Protein AF-A0A2N9NSS2-F1 (afdb_monomer)

pLDDT: mean 88.52, std 7.76, range [41.66, 96.31]

Radius of gyration: 17.41 Å; Cα contacts (8 Å, |Δi|>4): 195; chains: 1; bounding box: 44×21×53 Å

Foldseek 3Di:
DLVVLVVCLVCQLVVQLCVQLVVLVVVLVVCPVPDPDDPLSVVLNCQSNVVLSNQSSVLRNVLVVVQLCQCQDPVHHRALQSLLQSQLVSLLRSLVSSLCSLVRPDPDDPVSVVSSVVSNNVSSNVRSVVRSVSRVVCNVRPDHDHDD

Structure (mmCIF, N/CA/C/O backbone):
data_AF-A0A2N9NSS2-F1
#
_entry.id   AF-A0A2N9NSS2-F1
#
loop_
_atom_site.group_PDB
_at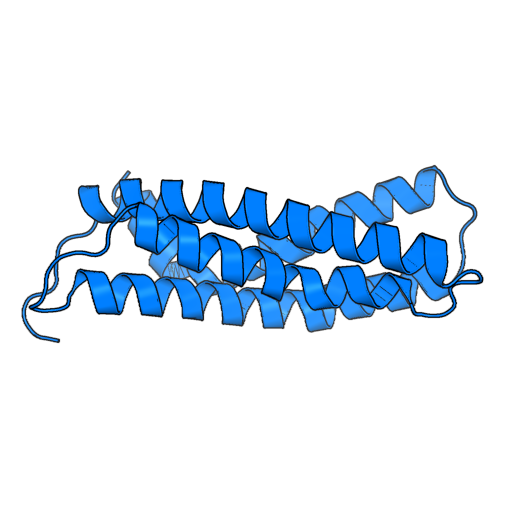om_site.id
_atom_site.type_symbol
_atom_site.label_atom_id
_atom_site.label_alt_id
_atom_site.label_comp_id
_atom_site.label_asym_id
_atom_site.label_entity_id
_atom_site.label_seq_id
_atom_site.pdbx_PDB_ins_code
_atom_site.Cartn_x
_atom_site.Cartn_y
_atom_site.Cartn_z
_atom_site.occupancy
_atom_site.B_iso_or_equiv
_atom_site.auth_seq_id
_atom_site.auth_comp_id
_atom_site.auth_asym_id
_atom_site.auth_atom_id
_atom_site.pdbx_PDB_model_num
ATOM 1 N N . MET A 1 1 ? -22.532 4.643 5.990 1.00 80.50 1 MET A N 1
ATOM 2 C CA . MET A 1 1 ? -21.140 4.465 6.462 1.00 80.50 1 MET A CA 1
ATOM 3 C C . MET A 1 1 ? -20.879 3.082 7.051 1.00 80.50 1 MET A C 1
ATOM 5 O O . MET A 1 1 ? -19.983 2.434 6.541 1.00 80.50 1 MET A O 1
ATOM 9 N N . LYS A 1 2 ? -21.678 2.561 7.999 1.00 81.38 2 LYS A N 1
ATOM 10 C CA . LYS A 1 2 ? -21.481 1.204 8.568 1.00 81.38 2 LYS A CA 1
ATOM 11 C C . LYS A 1 2 ? -21.323 0.085 7.517 1.00 81.38 2 LYS A C 1
ATOM 13 O O . LYS A 1 2 ? -20.292 -0.568 7.487 1.00 81.38 2 LYS A O 1
ATOM 18 N N . LYS A 1 3 ? -22.239 -0.001 6.539 1.00 85.31 3 LYS A N 1
ATOM 19 C CA . LYS A 1 3 ? -22.145 -0.954 5.408 1.00 85.31 3 LYS A CA 1
ATOM 20 C C . LYS A 1 3 ? -20.838 -0.855 4.597 1.00 85.31 3 LYS A C 1
ATOM 22 O O . LYS A 1 3 ? -20.376 -1.859 4.072 1.00 85.31 3 LYS A O 1
ATOM 27 N N . LEU A 1 4 ? -20.253 0.344 4.474 1.00 84.62 4 LEU A N 1
ATOM 28 C CA . LEU A 1 4 ? -18.971 0.547 3.781 1.00 84.62 4 LEU A CA 1
ATOM 29 C C . LEU A 1 4 ? -17.801 0.036 4.628 1.00 84.62 4 LEU A C 1
ATOM 31 O O . LEU A 1 4 ? -16.889 -0.577 4.083 1.00 84.62 4 LEU A O 1
ATOM 35 N N . CYS A 1 5 ? -17.843 0.240 5.947 1.00 84.62 5 CYS A N 1
ATOM 36 C CA . CYS A 1 5 ? -16.875 -0.349 6.873 1.00 84.62 5 CYS A CA 1
ATOM 37 C C . CYS A 1 5 ? -16.948 -1.876 6.844 1.00 84.62 5 CYS A C 1
ATOM 39 O O . CYS A 1 5 ? -15.915 -2.522 6.714 1.00 84.62 5 CYS A O 1
ATOM 41 N N . ASP A 1 6 ? -18.152 -2.447 6.881 1.00 87.38 6 ASP A N 1
ATOM 42 C CA . ASP A 1 6 ? -18.349 -3.899 6.825 1.00 87.38 6 ASP A CA 1
ATOM 43 C C . ASP A 1 6 ? -17.826 -4.482 5.506 1.00 87.38 6 ASP A C 1
ATOM 45 O O . ASP A 1 6 ? -17.129 -5.497 5.501 1.00 87.38 6 ASP A O 1
ATOM 49 N N . LEU A 1 7 ? -18.093 -3.803 4.383 1.00 88.75 7 LEU A N 1
ATOM 50 C CA . LEU A 1 7 ? -17.555 -4.178 3.076 1.00 88.75 7 LEU A CA 1
ATOM 51 C C . LEU A 1 7 ? -16.023 -4.111 3.057 1.00 88.75 7 LEU A C 1
ATOM 53 O O . LEU A 1 7 ? -15.382 -5.044 2.571 1.00 88.75 7 LEU A O 1
ATOM 57 N N . TYR A 1 8 ? -15.439 -3.037 3.597 1.00 88.69 8 TYR A N 1
ATOM 58 C CA . TYR A 1 8 ? -13.989 -2.891 3.693 1.00 88.69 8 TYR A CA 1
ATOM 59 C C . TYR A 1 8 ? -13.377 -4.019 4.524 1.00 88.69 8 TYR A C 1
ATOM 61 O O . TYR A 1 8 ? -12.426 -4.657 4.083 1.00 88.69 8 TYR A O 1
ATOM 69 N N . VAL A 1 9 ? -13.961 -4.326 5.685 1.00 88.75 9 VAL A N 1
ATOM 70 C CA . VAL A 1 9 ? -13.502 -5.411 6.559 1.00 88.75 9 VAL A CA 1
ATOM 71 C C . VAL A 1 9 ? -13.602 -6.766 5.859 1.00 88.75 9 VAL A C 1
ATOM 73 O O . VAL A 1 9 ? -12.649 -7.544 5.884 1.00 88.75 9 VAL A O 1
ATOM 76 N N . ALA A 1 10 ? -14.710 -7.032 5.167 1.00 91.31 10 ALA A N 1
ATOM 77 C CA . ALA A 1 10 ? -14.926 -8.286 4.451 1.00 91.31 10 ALA A CA 1
ATOM 78 C C . ALA A 1 10 ? -14.007 -8.459 3.228 1.00 91.31 10 ALA A C 1
ATOM 80 O O . ALA A 1 10 ? -13.713 -9.588 2.830 1.00 91.31 10 ALA A O 1
ATOM 81 N N . LYS A 1 11 ? -13.573 -7.359 2.602 1.00 94.19 11 LYS A N 1
ATOM 82 C CA . LYS A 1 11 ? -12.827 -7.365 1.332 1.00 94.19 11 LYS A CA 1
ATOM 83 C C . LYS A 1 11 ? -11.459 -6.685 1.417 1.00 94.19 11 LYS A C 1
ATOM 85 O O . LYS A 1 11 ? -10.887 -6.365 0.378 1.00 94.19 11 LYS A O 1
ATOM 90 N N . ALA A 1 12 ? -10.891 -6.533 2.613 1.00 90.62 12 ALA A N 1
ATOM 91 C CA . ALA A 1 12 ? -9.636 -5.807 2.832 1.00 90.62 12 ALA A CA 1
ATOM 92 C C . ALA A 1 12 ? -8.496 -6.285 1.919 1.00 90.62 12 ALA A C 1
ATOM 94 O O . ALA A 1 12 ? -7.799 -5.467 1.324 1.00 90.62 12 ALA A O 1
ATOM 95 N N . GLY A 1 13 ? -8.349 -7.600 1.727 1.00 90.75 13 GLY A N 1
ATOM 96 C CA . GLY A 1 13 ? -7.338 -8.143 0.815 1.00 90.75 13 GLY A CA 1
ATOM 97 C C . GLY A 1 13 ? -7.544 -7.719 -0.643 1.00 90.75 13 GLY A C 1
ATOM 98 O O . GLY A 1 13 ? -6.606 -7.266 -1.290 1.00 90.75 13 GLY A O 1
ATOM 99 N N . LEU A 1 14 ? -8.778 -7.790 -1.152 1.00 92.56 14 LEU A N 1
ATOM 100 C CA . LEU A 1 14 ? -9.089 -7.365 -2.521 1.00 92.56 14 LEU A CA 1
ATOM 101 C C . LEU A 1 14 ? -8.847 -5.864 -2.703 1.00 92.56 14 LEU A C 1
ATOM 103 O O . LEU A 1 14 ? -8.260 -5.454 -3.697 1.00 92.56 14 LEU A O 1
ATOM 107 N N . ILE A 1 15 ? -9.261 -5.053 -1.729 1.00 91.25 15 ILE A N 1
ATOM 108 C CA . ILE A 1 15 ? -9.051 -3.604 -1.767 1.00 91.25 15 ILE A CA 1
ATOM 109 C C . ILE A 1 15 ? -7.551 -3.291 -1.779 1.00 91.25 15 ILE A C 1
ATOM 111 O O . ILE A 1 15 ? -7.116 -2.487 -2.596 1.00 91.25 15 ILE A O 1
ATOM 115 N N . GLY A 1 16 ? -6.753 -3.983 -0.958 1.00 89.31 16 GLY A N 1
ATOM 116 C CA . GLY A 1 16 ? -5.293 -3.860 -0.963 1.00 89.31 16 GLY A CA 1
ATOM 117 C C . GLY A 1 16 ? -4.674 -4.213 -2.317 1.00 89.31 16 GLY A C 1
ATOM 118 O O . GLY A 1 16 ? -3.872 -3.446 -2.845 1.00 89.31 16 GLY A O 1
ATOM 119 N N . ALA A 1 17 ? -5.104 -5.323 -2.928 1.00 91.88 17 ALA A N 1
ATOM 120 C CA . ALA A 1 17 ? -4.656 -5.711 -4.265 1.00 91.88 17 ALA A CA 1
ATOM 121 C C . ALA A 1 17 ? -4.979 -4.631 -5.309 1.00 91.88 17 ALA A C 1
ATOM 123 O O . ALA A 1 17 ? -4.104 -4.226 -6.070 1.00 91.88 17 ALA A O 1
ATOM 124 N N . LEU A 1 18 ? -6.217 -4.130 -5.327 1.00 92.06 18 LEU A N 1
ATOM 125 C CA . LEU A 1 18 ? -6.660 -3.117 -6.289 1.00 92.06 18 LEU A CA 1
ATOM 126 C C . LEU A 1 18 ? -5.921 -1.785 -6.111 1.00 92.06 18 LEU A C 1
ATOM 128 O O . LEU A 1 18 ? -5.555 -1.164 -7.108 1.00 92.06 18 LEU A O 1
ATOM 132 N N . TYR A 1 19 ? -5.636 -1.386 -4.869 1.00 86.25 19 TYR A N 1
ATOM 133 C CA . TYR A 1 19 ? -4.842 -0.191 -4.562 1.00 86.25 19 TYR A CA 1
ATOM 134 C C . TYR A 1 19 ? -3.394 -0.277 -5.054 1.00 86.25 19 TYR A C 1
ATOM 136 O O . TYR A 1 19 ? -2.765 0.756 -5.259 1.00 86.25 19 TYR A O 1
ATOM 144 N N . CYS A 1 20 ? -2.866 -1.481 -5.274 1.00 89.62 20 CYS A N 1
ATOM 145 C CA . CYS A 1 20 ? -1.559 -1.677 -5.894 1.00 89.62 20 CYS A CA 1
ATOM 146 C C . CYS A 1 20 ? -1.675 -1.797 -7.423 1.00 89.62 20 CYS A C 1
ATOM 148 O O . CYS A 1 20 ? -0.990 -1.092 -8.167 1.00 89.62 20 CYS A O 1
ATOM 150 N N . VAL A 1 21 ? -2.575 -2.659 -7.902 1.00 91.06 21 VAL A N 1
ATOM 151 C CA . VAL A 1 21 ? -2.677 -3.031 -9.319 1.00 91.06 21 VAL A CA 1
ATOM 152 C C . VAL A 1 21 ? -3.184 -1.876 -10.177 1.00 91.06 21 VAL A C 1
ATOM 154 O O . VAL A 1 21 ? -2.590 -1.610 -11.218 1.00 91.06 21 VAL A O 1
ATOM 157 N N . ILE A 1 22 ? -4.237 -1.164 -9.762 1.00 91.88 22 ILE A N 1
ATOM 158 C CA . ILE A 1 22 ? -4.834 -0.106 -10.594 1.00 91.88 22 ILE A CA 1
ATOM 159 C C . ILE A 1 22 ? -3.837 1.039 -10.829 1.00 91.88 22 ILE A C 1
ATOM 161 O O . ILE A 1 22 ? -3.583 1.347 -11.995 1.00 91.88 22 ILE A O 1
ATOM 165 N N . PRO A 1 23 ? -3.205 1.640 -9.797 1.00 88.56 23 PRO A N 1
ATOM 166 C CA . PRO A 1 23 ? -2.224 2.699 -10.031 1.00 88.56 23 PRO A CA 1
ATOM 167 C C . PRO A 1 23 ? -1.016 2.218 -10.837 1.00 88.56 23 PRO A C 1
ATOM 169 O O . PRO A 1 23 ? -0.512 2.962 -11.673 1.00 88.56 23 PRO A O 1
ATOM 172 N N . THR A 1 24 ? -0.588 0.965 -10.643 1.00 90.25 24 THR A N 1
ATOM 173 C CA . THR A 1 24 ? 0.494 0.361 -11.434 1.00 90.25 24 THR A CA 1
ATOM 174 C C . THR A 1 24 ? 0.113 0.282 -12.911 1.00 90.25 24 THR A C 1
ATOM 176 O O . THR A 1 24 ? 0.866 0.753 -13.760 1.00 90.25 24 THR A O 1
ATOM 179 N N . LEU A 1 25 ? -1.064 -0.258 -13.237 1.00 92.81 25 LEU A N 1
ATOM 180 C CA . LEU A 1 25 ? -1.540 -0.357 -14.619 1.00 92.81 25 LEU A CA 1
ATOM 181 C C . LEU A 1 25 ? -1.660 1.021 -15.274 1.00 92.81 25 LEU A C 1
ATOM 183 O O . LEU A 1 25 ? -1.201 1.196 -16.399 1.00 92.81 25 LEU A O 1
ATOM 187 N N . VAL A 1 26 ? -2.219 2.004 -14.561 1.00 92.06 26 VAL A N 1
ATOM 188 C CA . VAL A 1 26 ? -2.331 3.385 -15.053 1.00 92.06 26 VAL A CA 1
ATOM 189 C C . VAL A 1 26 ? -0.945 3.988 -15.296 1.00 92.06 26 VAL A C 1
ATOM 191 O O . VAL A 1 26 ? -0.702 4.542 -16.365 1.00 92.06 26 VAL A O 1
ATOM 194 N N . GLY A 1 27 ? -0.013 3.836 -14.351 1.00 88.12 27 GLY A N 1
ATOM 195 C CA . GLY A 1 27 ? 1.352 4.347 -14.481 1.00 88.12 27 GLY A CA 1
ATOM 196 C C . GLY A 1 27 ? 2.103 3.744 -15.670 1.00 88.12 27 GLY A C 1
ATOM 197 O O . GLY A 1 27 ? 2.719 4.475 -16.444 1.00 88.12 27 GLY A O 1
ATOM 198 N N . PHE A 1 28 ? 2.008 2.426 -15.867 1.00 90.00 28 PHE A N 1
ATOM 199 C CA . PHE A 1 28 ? 2.615 1.757 -17.020 1.00 90.00 28 PHE A CA 1
ATOM 200 C C . PHE A 1 28 ? 1.928 2.123 -18.339 1.00 90.00 28 PHE A C 1
ATOM 202 O O . PHE A 1 28 ? 2.625 2.323 -19.329 1.00 90.00 28 PHE A O 1
ATOM 209 N N . ALA A 1 29 ? 0.600 2.270 -18.362 1.00 92.00 29 ALA A N 1
ATOM 210 C CA . ALA A 1 29 ? -0.124 2.723 -19.548 1.00 92.00 29 ALA A CA 1
ATOM 211 C C . ALA A 1 29 ? 0.332 4.125 -19.978 1.00 92.00 29 ALA A C 1
ATOM 213 O O . ALA A 1 29 ? 0.666 4.328 -21.142 1.00 92.00 29 ALA A O 1
ATOM 214 N N . VAL A 1 30 ? 0.438 5.065 -19.032 1.00 90.88 30 VAL A N 1
ATOM 215 C CA . VAL A 1 30 ? 0.975 6.409 -19.299 1.00 90.88 30 VAL A CA 1
ATOM 216 C C . VAL A 1 30 ? 2.417 6.325 -19.795 1.00 90.88 30 VAL A C 1
ATOM 218 O O . VAL A 1 30 ? 2.749 6.946 -20.802 1.00 90.88 30 VAL A O 1
ATOM 221 N N . MET A 1 31 ? 3.266 5.525 -19.143 1.00 86.69 31 MET A N 1
ATOM 222 C CA . MET A 1 31 ? 4.660 5.343 -19.553 1.00 86.69 31 MET A CA 1
ATOM 223 C C . MET A 1 31 ? 4.776 4.814 -20.991 1.00 86.69 31 MET A C 1
ATOM 225 O O . MET A 1 31 ? 5.605 5.314 -21.747 1.00 86.69 31 MET A O 1
ATOM 229 N N . PHE A 1 32 ? 3.944 3.848 -21.392 1.00 90.31 32 PHE A N 1
ATOM 230 C CA . PHE A 1 32 ? 3.939 3.313 -22.757 1.00 90.31 32 PHE A CA 1
ATOM 231 C C . PHE A 1 32 ? 3.509 4.333 -23.814 1.00 90.31 32 PHE A C 1
ATOM 233 O O . PHE A 1 32 ? 3.925 4.212 -24.963 1.00 90.31 32 PHE A O 1
ATOM 240 N N . CYS A 1 33 ? 2.727 5.346 -23.437 1.00 90.56 33 CYS A N 1
ATOM 241 C CA . CYS A 1 33 ? 2.342 6.429 -24.339 1.00 90.56 33 CYS A CA 1
ATOM 242 C C . CYS A 1 33 ? 3.431 7.502 -24.506 1.00 90.56 33 CYS A C 1
ATOM 244 O O . CYS A 1 33 ? 3.412 8.218 -25.503 1.00 90.56 33 CYS A O 1
ATOM 246 N N . VAL A 1 34 ? 4.348 7.650 -23.540 1.00 90.88 34 VAL A N 1
ATOM 247 C CA . VAL A 1 34 ? 5.293 8.789 -23.491 1.00 90.88 34 VAL A CA 1
ATOM 248 C C . VAL A 1 34 ? 6.768 8.395 -23.609 1.00 90.88 34 VAL A C 1
ATOM 250 O O . VAL A 1 34 ? 7.607 9.260 -23.852 1.00 90.88 34 VAL A O 1
ATOM 253 N N . VAL A 1 35 ? 7.109 7.112 -23.451 1.00 85.00 35 VAL A N 1
ATOM 254 C CA . VAL A 1 35 ? 8.492 6.605 -23.493 1.00 85.00 35 VAL A CA 1
ATOM 255 C C . VAL A 1 35 ? 8.626 5.509 -24.557 1.00 85.00 35 VAL A C 1
ATOM 257 O O . VAL A 1 35 ? 7.737 4.662 -24.662 1.00 85.00 35 VAL A O 1
ATOM 260 N N . PRO A 1 36 ? 9.745 5.451 -25.313 1.00 87.19 36 PRO A N 1
ATOM 261 C CA . PRO A 1 36 ? 10.005 4.363 -26.249 1.00 87.19 36 PRO A CA 1
ATOM 262 C C . PRO A 1 36 ? 9.897 2.996 -25.579 1.00 87.19 36 PRO A C 1
ATOM 264 O O . PRO A 1 36 ? 10.532 2.741 -24.553 1.00 87.19 36 PRO A O 1
ATOM 267 N N . PHE A 1 37 ? 9.103 2.108 -26.171 1.00 87.38 37 PHE A N 1
ATOM 268 C CA . PHE A 1 37 ? 8.849 0.794 -25.602 1.00 87.38 37 PHE A CA 1
ATOM 269 C C . PHE A 1 37 ? 10.138 -0.030 -25.463 1.00 87.38 37 PHE A C 1
ATOM 271 O O . PHE A 1 37 ? 10.934 -0.156 -26.393 1.00 87.38 37 PHE A O 1
ATOM 278 N N . ARG A 1 38 ? 10.309 -0.652 -24.292 1.00 88.12 38 ARG A N 1
ATOM 279 C CA . ARG A 1 38 ? 11.347 -1.648 -24.016 1.00 88.12 38 ARG A CA 1
ATOM 280 C C . ARG A 1 38 ? 10.701 -2.873 -23.387 1.00 88.12 38 ARG A C 1
ATOM 282 O O . ARG A 1 38 ? 9.923 -2.745 -22.446 1.00 88.12 38 ARG A O 1
ATOM 289 N N . GLN A 1 39 ? 11.112 -4.064 -23.818 1.00 89.81 39 GLN A N 1
ATOM 290 C CA . GLN A 1 39 ? 10.604 -5.335 -23.284 1.00 89.81 39 GLN A CA 1
ATOM 291 C C . GLN A 1 39 ? 10.757 -5.447 -21.756 1.00 89.81 39 GLN A C 1
ATOM 293 O O . GLN A 1 39 ? 9.905 -6.032 -21.091 1.00 89.81 39 GLN A O 1
ATOM 298 N N . VAL A 1 40 ? 11.784 -4.806 -21.176 1.00 88.31 40 VAL A N 1
ATOM 299 C CA . VAL A 1 40 ? 11.979 -4.753 -19.718 1.00 88.31 40 VAL A CA 1
ATOM 300 C C . VAL A 1 40 ? 10.764 -4.214 -18.962 1.00 88.31 40 VAL A C 1
ATOM 302 O O . VAL A 1 40 ? 10.481 -4.654 -17.852 1.00 88.31 40 VAL A O 1
ATOM 305 N N . TYR A 1 41 ? 10.003 -3.303 -19.564 1.00 89.50 41 TYR A N 1
ATOM 306 C CA . TYR A 1 41 ? 8.820 -2.721 -18.945 1.00 89.50 41 TYR A CA 1
ATOM 307 C C . TYR A 1 41 ? 7.709 -3.746 -18.718 1.00 89.50 41 TYR A C 1
ATOM 309 O O . TYR A 1 41 ? 7.028 -3.669 -17.701 1.00 89.50 41 TYR A O 1
ATOM 317 N N . LEU A 1 42 ? 7.573 -4.746 -19.594 1.00 91.44 42 LEU A N 1
ATOM 318 C CA . LEU A 1 42 ? 6.623 -5.839 -19.387 1.00 91.44 42 LEU A CA 1
ATOM 319 C C . LEU A 1 42 ? 7.020 -6.709 -18.192 1.00 91.44 42 LEU A C 1
ATOM 321 O O . LEU A 1 42 ? 6.156 -7.079 -17.404 1.00 91.44 42 LEU A O 1
ATOM 325 N N . TYR A 1 43 ? 8.316 -6.984 -18.005 1.00 91.81 43 TYR A N 1
ATOM 326 C CA . TYR A 1 43 ? 8.788 -7.732 -16.835 1.00 91.81 43 TYR A CA 1
ATOM 327 C C . TYR A 1 43 ? 8.550 -6.961 -15.535 1.00 91.81 43 TYR A C 1
ATOM 329 O O . TYR A 1 43 ? 8.062 -7.531 -14.561 1.00 91.81 43 TYR A O 1
ATOM 337 N N . ARG A 1 44 ? 8.837 -5.653 -15.527 1.00 92.00 44 ARG A N 1
ATOM 338 C CA . ARG A 1 44 ? 8.565 -4.786 -14.372 1.00 92.00 44 ARG A CA 1
ATOM 339 C C . ARG A 1 44 ? 7.073 -4.760 -14.037 1.00 92.00 44 ARG A C 1
ATOM 341 O O . ARG A 1 44 ? 6.711 -4.939 -12.878 1.00 92.00 44 ARG A O 1
ATOM 348 N N . LEU A 1 45 ? 6.220 -4.614 -15.053 1.00 93.00 45 LEU A N 1
ATOM 349 C CA . LEU A 1 45 ? 4.769 -4.641 -14.894 1.00 93.00 45 LEU A CA 1
ATOM 350 C C . LEU A 1 45 ? 4.285 -5.987 -14.342 1.00 93.00 45 LEU A C 1
ATOM 352 O O . LEU A 1 45 ? 3.528 -6.016 -13.375 1.00 93.00 45 LEU A O 1
ATOM 356 N N . ALA A 1 46 ? 4.746 -7.098 -14.920 1.00 94.00 46 ALA A N 1
ATOM 357 C CA . ALA A 1 46 ? 4.364 -8.435 -14.486 1.00 94.00 46 ALA A CA 1
ATOM 358 C C . ALA A 1 46 ? 4.740 -8.676 -13.017 1.00 94.00 46 ALA A C 1
ATOM 360 O O . ALA A 1 46 ? 3.902 -9.120 -12.240 1.00 94.00 46 ALA A O 1
ATOM 361 N N . ILE A 1 47 ? 5.959 -8.318 -12.603 1.00 93.50 47 ILE A N 1
ATOM 362 C CA . ILE A 1 47 ? 6.391 -8.449 -11.203 1.00 93.50 47 ILE A CA 1
ATOM 363 C C . ILE A 1 47 ? 5.544 -7.555 -10.288 1.00 93.50 47 ILE A C 1
ATOM 365 O O . ILE A 1 47 ? 5.051 -8.016 -9.256 1.00 93.50 47 ILE A O 1
ATOM 369 N N . ALA A 1 48 ? 5.330 -6.293 -10.667 1.00 91.81 48 ALA A N 1
ATOM 370 C CA . ALA A 1 48 ? 4.542 -5.358 -9.870 1.00 91.81 48 ALA A CA 1
ATOM 371 C C . ALA A 1 48 ? 3.090 -5.833 -9.679 1.00 91.81 48 ALA A C 1
ATOM 373 O O . ALA A 1 48 ? 2.549 -5.713 -8.585 1.00 91.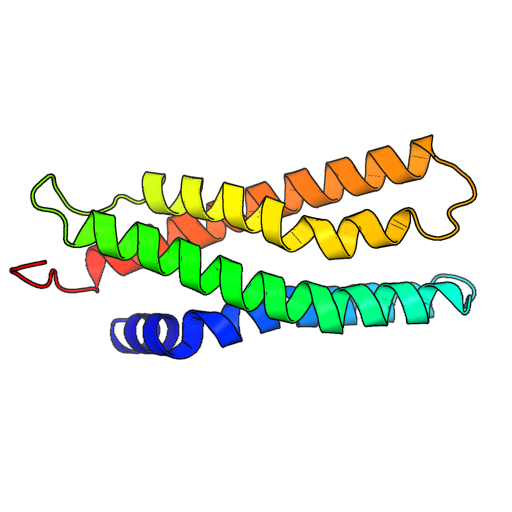81 48 ALA A O 1
ATOM 374 N N . VAL A 1 49 ? 2.473 -6.436 -10.697 1.00 93.38 49 VAL A N 1
ATOM 375 C CA . VAL A 1 49 ? 1.092 -6.934 -10.615 1.00 93.38 49 VAL A CA 1
ATOM 376 C C . VAL A 1 49 ? 1.016 -8.292 -9.916 1.00 93.38 49 VAL A C 1
ATOM 378 O O . VAL A 1 49 ? 0.274 -8.436 -8.945 1.00 93.38 49 VAL A O 1
ATOM 381 N N . PHE A 1 50 ? 1.781 -9.285 -10.375 1.00 94.62 50 PHE A N 1
ATOM 382 C CA . PHE A 1 50 ? 1.661 -10.668 -9.902 1.00 94.62 50 PHE A CA 1
ATOM 383 C C . PHE A 1 50 ? 2.337 -10.920 -8.557 1.00 94.62 50 PHE A C 1
ATOM 385 O O . PHE A 1 50 ? 1.930 -11.836 -7.851 1.00 94.62 50 PHE A O 1
ATOM 392 N N . VAL A 1 51 ? 3.333 -10.117 -8.178 1.00 93.88 51 VAL A N 1
ATOM 393 C CA . VAL A 1 51 ? 3.971 -10.207 -6.856 1.00 93.88 51 VAL A CA 1
ATOM 394 C C . VAL A 1 51 ? 3.505 -9.061 -5.962 1.00 93.88 51 VAL A C 1
ATOM 396 O O . VAL A 1 51 ? 3.086 -9.296 -4.829 1.00 93.88 51 VAL A O 1
ATOM 399 N N . GLY A 1 52 ? 3.502 -7.825 -6.474 1.00 91.88 52 GLY A N 1
ATOM 400 C CA . GLY A 1 52 ? 3.063 -6.654 -5.708 1.00 91.88 52 GLY A CA 1
ATOM 401 C C . GLY A 1 52 ? 1.588 -6.710 -5.307 1.00 91.88 52 GLY A C 1
ATOM 402 O O . GLY A 1 52 ? 1.273 -6.440 -4.151 1.00 91.88 52 GLY A O 1
ATOM 403 N N . GLY A 1 53 ? 0.694 -7.149 -6.199 1.00 92.56 53 GLY A N 1
ATOM 404 C CA . GLY A 1 53 ? -0.738 -7.285 -5.911 1.00 92.56 53 GLY A CA 1
ATOM 405 C C . GLY A 1 53 ? -1.042 -8.211 -4.722 1.00 92.56 53 GLY A C 1
ATOM 406 O O . GLY A 1 53 ? -1.683 -7.766 -3.765 1.00 92.56 53 GLY A O 1
ATOM 407 N N . PRO A 1 54 ? -0.576 -9.477 -4.720 1.00 94.81 54 PRO A N 1
ATOM 40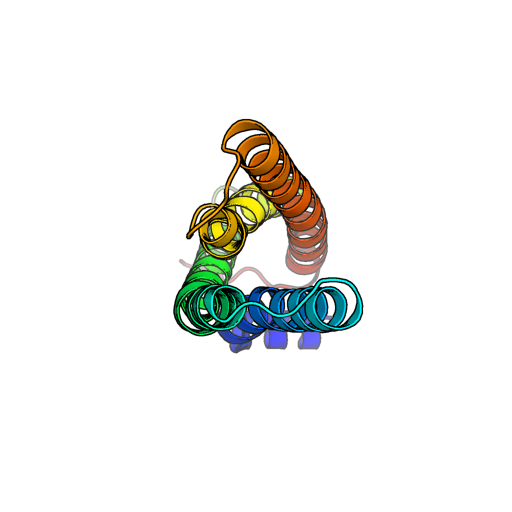8 C CA . PRO A 1 54 ? -0.767 -10.386 -3.588 1.00 94.81 54 PRO A CA 1
ATOM 409 C C . PRO A 1 54 ? -0.120 -9.904 -2.287 1.00 94.81 54 PRO A C 1
ATOM 411 O O . PRO A 1 54 ? -0.728 -10.018 -1.221 1.00 94.81 54 PRO A O 1
ATOM 414 N N . VAL A 1 55 ? 1.082 -9.322 -2.360 1.00 93.44 55 VAL A N 1
ATOM 415 C CA . VAL A 1 55 ? 1.752 -8.743 -1.186 1.00 93.44 55 VAL A CA 1
ATOM 416 C C . VAL A 1 55 ? 0.932 -7.585 -0.619 1.00 93.44 55 VAL A C 1
ATOM 418 O O . VAL A 1 55 ? 0.697 -7.538 0.587 1.00 93.44 55 VAL A O 1
ATOM 421 N N . ALA A 1 56 ? 0.406 -6.702 -1.468 1.00 93.00 56 ALA A N 1
ATOM 422 C CA . ALA A 1 56 ? -0.467 -5.612 -1.045 1.00 93.00 56 ALA A CA 1
ATOM 423 C C . ALA A 1 56 ? -1.788 -6.111 -0.441 1.00 93.00 56 ALA A C 1
ATOM 425 O O . ALA A 1 56 ? -2.259 -5.568 0.561 1.00 93.00 56 ALA A O 1
ATOM 426 N N . ALA A 1 57 ? -2.358 -7.188 -0.986 1.00 94.56 57 ALA A N 1
ATOM 427 C CA . ALA A 1 57 ? -3.538 -7.832 -0.419 1.00 94.56 57 ALA A CA 1
ATOM 428 C C . ALA A 1 57 ? -3.286 -8.328 1.013 1.00 94.56 57 ALA A C 1
ATOM 430 O O . ALA A 1 57 ? -4.082 -8.069 1.922 1.00 94.56 57 ALA A O 1
ATOM 431 N N . TYR A 1 58 ? -2.164 -9.022 1.216 1.00 95.19 58 TYR A N 1
ATOM 432 C CA . TYR A 1 58 ? -1.754 -9.512 2.526 1.00 95.19 58 TYR A CA 1
ATOM 433 C C . TYR A 1 58 ? -1.511 -8.357 3.503 1.00 95.19 58 TYR A C 1
ATOM 435 O O . TYR A 1 58 ? -2.087 -8.341 4.591 1.00 95.19 58 TYR A O 1
ATOM 443 N N . LEU A 1 59 ? -0.719 -7.364 3.093 1.00 94.06 59 LEU A N 1
ATOM 444 C CA . LEU A 1 59 ? -0.361 -6.204 3.906 1.00 94.06 59 LEU A CA 1
ATOM 445 C C . LEU A 1 59 ? -1.589 -5.405 4.352 1.00 94.06 59 LEU A C 1
ATOM 447 O O . LEU A 1 59 ? -1.695 -5.064 5.529 1.00 94.06 59 LEU A O 1
ATOM 451 N N . ASN A 1 60 ? -2.557 -5.166 3.463 1.00 94.62 60 ASN A N 1
ATOM 452 C CA . ASN A 1 60 ? -3.763 -4.433 3.838 1.00 94.62 60 ASN A CA 1
ATOM 453 C C . ASN A 1 60 ? -4.631 -5.212 4.840 1.00 94.62 60 ASN A C 1
ATOM 455 O O . ASN A 1 60 ? -5.137 -4.645 5.810 1.00 94.62 60 ASN A O 1
ATOM 459 N N . ARG A 1 61 ? -4.769 -6.533 4.648 1.00 94.00 61 ARG A N 1
ATOM 460 C CA . ARG A 1 61 ? -5.467 -7.396 5.614 1.00 94.00 61 ARG A CA 1
ATOM 461 C C . ARG A 1 61 ? -4.756 -7.393 6.967 1.00 94.00 61 ARG A C 1
ATOM 463 O O . ARG A 1 61 ? -5.420 -7.319 7.998 1.00 94.00 61 ARG A O 1
ATOM 470 N N . PHE A 1 62 ? -3.427 -7.443 6.954 1.00 95.06 62 PHE A N 1
ATOM 471 C CA . PHE A 1 62 ? -2.604 -7.393 8.153 1.00 95.06 62 PHE A CA 1
ATOM 472 C C . PHE A 1 62 ? -2.783 -6.074 8.917 1.00 95.06 62 PHE A C 1
ATOM 474 O O . PHE A 1 62 ? -3.134 -6.111 10.095 1.00 95.06 62 PHE A O 1
ATOM 481 N N . GLY A 1 63 ? -2.647 -4.910 8.277 1.00 93.88 63 GLY A N 1
ATOM 482 C CA . GLY A 1 63 ? -2.823 -3.637 8.989 1.00 93.88 63 GLY A CA 1
ATOM 483 C C . GLY A 1 63 ? -4.246 -3.411 9.494 1.00 93.88 63 GLY A C 1
ATOM 484 O O . GLY A 1 63 ? -4.418 -2.924 10.609 1.00 93.88 63 GLY A O 1
ATOM 485 N N . LEU A 1 64 ? -5.272 -3.845 8.749 1.00 93.62 64 LEU A N 1
ATOM 486 C CA . LEU A 1 64 ? -6.639 -3.838 9.274 1.00 93.62 64 LEU A CA 1
ATOM 487 C C . LEU A 1 64 ? -6.758 -4.723 10.523 1.00 93.62 64 LEU A C 1
ATOM 489 O O . LEU A 1 64 ? -7.380 -4.313 11.499 1.00 93.62 64 LEU A O 1
ATOM 493 N N . SER A 1 65 ? -6.161 -5.918 10.508 1.00 93.94 65 SER A N 1
ATOM 494 C CA . SER A 1 65 ? -6.184 -6.813 11.669 1.00 93.94 65 SER A CA 1
ATOM 495 C C . SER A 1 65 ? -5.500 -6.190 12.888 1.00 93.94 65 SER A C 1
ATOM 497 O O . SER A 1 65 ? -6.067 -6.237 13.973 1.00 93.94 65 SER A O 1
ATOM 499 N N . LEU A 1 66 ? -4.361 -5.509 12.709 1.00 93.62 66 LEU A N 1
ATOM 500 C CA . LEU A 1 66 ? -3.685 -4.777 13.783 1.00 93.62 66 LEU A CA 1
ATOM 501 C C . LEU A 1 66 ? -4.575 -3.678 14.369 1.00 93.62 66 LEU A C 1
ATOM 503 O O . LEU A 1 66 ? -4.709 -3.570 15.589 1.00 93.62 66 LEU A O 1
ATOM 507 N N . TRP A 1 67 ? -5.208 -2.885 13.502 1.00 94.00 67 TRP A N 1
ATOM 508 C CA . TRP A 1 67 ? -6.089 -1.807 13.936 1.00 94.00 67 TRP A CA 1
ATOM 509 C C . TRP A 1 67 ? -7.307 -2.352 14.697 1.00 94.00 67 TRP A C 1
ATOM 511 O O . TRP A 1 67 ? -7.626 -1.865 15.779 1.00 94.00 67 TRP A O 1
ATOM 521 N N . LEU A 1 68 ? -7.946 -3.413 14.190 1.00 91.75 68 LEU A N 1
ATOM 522 C CA . LEU A 1 68 ? -9.087 -4.062 14.847 1.00 91.75 68 LEU A CA 1
ATOM 523 C C . LEU A 1 68 ? -8.707 -4.721 16.178 1.00 91.75 68 LEU A C 1
ATOM 525 O O . LEU A 1 68 ? -9.474 -4.624 17.135 1.00 91.75 68 LEU A O 1
ATOM 529 N N . SER A 1 69 ? -7.543 -5.369 16.262 1.00 92.31 69 SER A N 1
ATOM 530 C CA . SER A 1 69 ? -7.044 -5.955 17.511 1.00 92.31 69 SER A CA 1
ATOM 531 C C . SER A 1 69 ? -6.854 -4.884 18.579 1.00 92.31 69 SER A C 1
ATOM 533 O O . SER A 1 69 ? -7.288 -5.067 19.714 1.00 92.31 69 SER A O 1
ATOM 535 N N . LYS A 1 70 ? -6.291 -3.723 18.214 1.00 91.38 70 LYS A N 1
ATOM 536 C CA . LYS A 1 70 ? -6.195 -2.586 19.135 1.00 91.38 70 LYS A CA 1
ATOM 537 C C . LYS A 1 70 ? -7.577 -2.036 19.501 1.00 91.38 70 LYS A C 1
ATOM 539 O O . LYS A 1 70 ? -7.839 -1.818 20.679 1.00 91.38 70 LYS A O 1
ATOM 544 N N . HIS A 1 71 ? -8.480 -1.875 18.531 1.00 90.75 71 HIS A N 1
ATOM 545 C CA . HIS A 1 71 ? -9.831 -1.334 18.752 1.00 90.75 71 HIS A CA 1
ATOM 546 C C . HIS A 1 71 ? -10.676 -2.153 19.729 1.00 90.75 71 HIS A C 1
ATOM 548 O O . HIS A 1 71 ? -11.417 -1.603 20.550 1.00 90.75 71 HIS A O 1
ATOM 554 N N . ASN A 1 72 ? -10.528 -3.474 19.673 1.00 89.25 72 ASN A N 1
ATOM 555 C CA . ASN A 1 72 ? -11.211 -4.395 20.575 1.00 89.25 72 ASN A CA 1
ATOM 556 C C . ASN A 1 72 ? -10.453 -4.629 21.892 1.00 89.25 72 ASN A C 1
ATOM 558 O O . ASN A 1 72 ? -10.983 -5.301 22.772 1.00 89.25 72 ASN A O 1
ATOM 562 N N . SER A 1 73 ? -9.249 -4.071 22.061 1.00 87.75 73 SER A N 1
ATOM 563 C CA . SER A 1 73 ? -8.445 -4.306 23.261 1.00 87.75 73 SER A CA 1
ATOM 564 C C . SER A 1 73 ? -9.066 -3.672 24.519 1.00 87.75 73 SER A C 1
ATOM 566 O O . SER A 1 73 ? -9.729 -2.629 24.422 1.00 87.75 73 SER A O 1
ATOM 568 N N . PRO A 1 74 ? -8.813 -4.229 25.720 1.00 83.25 74 PRO A N 1
ATOM 569 C CA . PRO A 1 74 ? -9.269 -3.646 26.986 1.00 83.25 74 PRO A CA 1
ATOM 570 C C . PRO A 1 74 ? -8.673 -2.261 27.270 1.00 83.25 74 PRO A C 1
ATOM 572 O O . PRO A 1 74 ? -9.297 -1.446 27.945 1.00 83.25 74 PRO A O 1
ATOM 575 N N . HIS A 1 75 ? -7.488 -1.971 26.722 1.00 82.12 75 HIS A N 1
ATOM 576 C CA . HIS A 1 75 ? -6.730 -0.741 26.974 1.00 82.12 75 HIS A CA 1
ATOM 577 C C . HIS A 1 75 ? -7.265 0.497 26.237 1.00 82.12 75 HIS A C 1
ATOM 579 O O . HIS A 1 75 ? -6.741 1.592 26.420 1.00 82.12 75 HIS A O 1
ATOM 585 N N . GLY A 1 76 ? -8.316 0.341 25.429 1.00 76.69 76 GLY A N 1
ATOM 586 C CA . GLY A 1 76 ? -8.994 1.440 24.748 1.00 76.69 76 GLY A CA 1
ATOM 587 C C . GLY A 1 76 ? -9.103 1.224 23.239 1.00 76.69 76 GLY A C 1
ATOM 588 O O . GLY A 1 76 ? -8.402 0.380 22.682 1.00 76.69 76 GLY A O 1
ATOM 589 N N . PRO A 1 77 ? -10.011 1.955 22.569 1.00 86.69 77 PRO A N 1
ATOM 590 C CA . PRO A 1 77 ? -10.204 1.834 21.132 1.00 86.69 77 PRO A CA 1
ATOM 591 C C . PRO A 1 77 ? -8.984 2.341 20.353 1.00 86.69 77 PRO A C 1
ATOM 593 O O . PRO A 1 77 ? -8.204 3.166 20.834 1.00 86.69 77 PRO A O 1
ATOM 596 N N . ALA A 1 78 ? -8.841 1.868 19.118 1.00 89.75 78 ALA A N 1
ATOM 597 C CA . ALA A 1 78 ? -7.807 2.345 18.221 1.00 89.75 78 ALA A CA 1
ATOM 598 C C . ALA A 1 78 ? -8.144 3.769 17.779 1.00 89.75 78 ALA A C 1
ATOM 600 O O . ALA A 1 78 ? -9.305 4.133 17.577 1.00 89.75 78 ALA A O 1
ATOM 601 N N . THR A 1 79 ? -7.111 4.586 17.635 1.00 91.62 79 THR A N 1
ATOM 602 C CA . THR A 1 79 ? -7.249 6.004 17.319 1.00 91.62 79 THR A CA 1
ATOM 603 C C . THR A 1 79 ? -7.051 6.272 15.829 1.00 91.62 79 THR A C 1
ATOM 605 O O . THR A 1 79 ? -6.607 5.420 15.051 1.00 91.62 79 THR A O 1
ATOM 608 N N . VAL A 1 80 ? -7.348 7.509 15.429 1.00 93.31 80 VAL A N 1
ATOM 609 C CA . VAL A 1 80 ? -6.997 8.042 14.105 1.00 93.31 80 VAL A CA 1
ATOM 610 C C . VAL A 1 80 ? -5.487 7.986 13.881 1.00 93.31 80 VAL A C 1
ATOM 612 O O . VAL A 1 80 ? -5.047 7.625 12.794 1.00 93.31 80 VAL A O 1
ATOM 615 N N . LEU A 1 81 ? -4.697 8.292 14.916 1.00 93.56 81 LEU A N 1
ATOM 616 C CA . LEU A 1 81 ? -3.238 8.256 14.847 1.00 93.56 81 LEU A CA 1
ATOM 617 C C . LEU A 1 81 ? -2.726 6.831 14.604 1.00 93.56 81 LEU A C 1
ATOM 619 O O . LEU A 1 81 ? -1.838 6.641 13.782 1.00 93.56 81 LEU A O 1
ATOM 623 N N . ASP A 1 82 ? -3.336 5.827 15.239 1.00 93.31 82 ASP A N 1
ATOM 624 C CA . ASP A 1 82 ? -3.016 4.418 14.973 1.00 93.31 82 ASP A CA 1
ATOM 625 C C . ASP A 1 82 ? -3.307 4.040 13.523 1.00 93.31 82 ASP A C 1
ATOM 627 O O . ASP A 1 82 ? -2.486 3.404 12.866 1.00 93.31 82 ASP A O 1
ATOM 631 N N . GLY A 1 83 ? -4.460 4.476 13.006 1.00 93.75 83 GLY A N 1
ATOM 632 C CA . GLY A 1 83 ? -4.807 4.309 11.599 1.00 93.75 83 GLY A CA 1
ATOM 633 C C . GLY A 1 83 ? -3.781 4.966 10.674 1.00 93.75 83 GLY A C 1
ATOM 634 O O . GLY A 1 83 ? -3.345 4.345 9.708 1.00 93.75 83 GLY A O 1
ATOM 635 N N . ALA A 1 84 ? -3.351 6.191 10.984 1.00 95.81 84 ALA A N 1
ATOM 636 C CA . ALA A 1 84 ? -2.373 6.925 10.187 1.00 95.81 84 ALA A CA 1
ATOM 637 C C . ALA A 1 84 ? -0.982 6.274 10.210 1.00 95.81 84 ALA A C 1
ATOM 639 O O . ALA A 1 84 ? -0.357 6.146 9.163 1.00 95.81 84 ALA A O 1
ATOM 640 N N . LEU A 1 85 ? -0.507 5.807 11.367 1.00 96.31 85 LEU A N 1
ATOM 641 C CA . LEU A 1 85 ? 0.792 5.137 11.490 1.00 96.31 85 LEU A CA 1
ATOM 642 C C . LEU A 1 85 ? 0.805 3.775 10.788 1.00 96.31 85 LEU A C 1
ATOM 644 O O . LEU A 1 85 ? 1.741 3.472 10.047 1.00 96.31 85 LEU A O 1
ATOM 648 N N . ILE A 1 86 ? -0.251 2.974 10.968 1.00 95.50 86 ILE A N 1
ATOM 649 C CA . ILE A 1 86 ? -0.414 1.705 10.245 1.00 95.50 86 ILE A CA 1
ATOM 650 C C . ILE A 1 86 ? -0.475 1.982 8.742 1.00 95.50 86 ILE A C 1
ATOM 652 O O . ILE A 1 86 ? 0.243 1.354 7.968 1.00 95.50 86 ILE A O 1
ATOM 656 N N . GLY A 1 87 ? -1.291 2.952 8.328 1.00 94.81 87 GLY A N 1
ATOM 657 C CA . GLY A 1 87 ? -1.424 3.357 6.935 1.00 94.81 87 GLY A CA 1
ATOM 658 C C . GLY A 1 87 ? -0.104 3.821 6.323 1.00 94.81 87 GLY A C 1
ATOM 659 O O . GLY A 1 87 ? 0.216 3.417 5.208 1.00 94.81 87 GLY A O 1
ATOM 660 N N . TRP A 1 88 ? 0.689 4.604 7.057 1.00 95.31 88 TRP A N 1
ATOM 661 C CA . TRP A 1 88 ? 2.010 5.055 6.625 1.00 95.31 88 TRP A CA 1
ATOM 662 C C . TRP A 1 88 ? 2.935 3.876 6.323 1.00 95.31 88 TRP A C 1
ATOM 664 O O . TRP A 1 88 ? 3.470 3.765 5.215 1.00 95.31 88 TRP A O 1
ATOM 674 N N . PHE A 1 89 ? 3.068 2.962 7.287 1.00 94.56 89 PHE A N 1
ATOM 675 C CA . PHE A 1 89 ? 3.929 1.793 7.158 1.00 94.56 89 PHE A CA 1
ATOM 676 C C . PHE A 1 89 ? 3.467 0.867 6.028 1.00 94.56 89 PHE A C 1
ATOM 678 O O . PHE A 1 89 ? 4.277 0.423 5.213 1.00 94.56 89 PHE A O 1
ATOM 685 N N . LEU A 1 90 ? 2.157 0.618 5.927 1.00 93.19 90 LEU A N 1
ATOM 686 C CA . LEU A 1 90 ? 1.598 -0.183 4.843 1.00 93.19 90 LEU A CA 1
ATOM 687 C C . LEU A 1 90 ? 1.797 0.475 3.476 1.00 93.19 90 LEU A C 1
ATOM 689 O O . LEU A 1 90 ? 2.139 -0.219 2.526 1.00 93.19 90 LEU A O 1
ATOM 693 N N . GLY A 1 91 ? 1.609 1.792 3.364 1.00 91.38 91 GLY A N 1
ATOM 694 C CA . GLY A 1 91 ? 1.823 2.537 2.124 1.00 91.38 91 GLY A CA 1
ATOM 695 C C . GLY A 1 91 ? 3.250 2.371 1.602 1.00 91.38 91 GLY A C 1
ATOM 696 O O . GLY A 1 91 ? 3.446 2.029 0.436 1.00 91.38 91 GLY A O 1
ATOM 697 N N . MET A 1 92 ? 4.243 2.504 2.487 1.00 91.94 92 MET A N 1
ATOM 698 C CA . MET A 1 92 ? 5.644 2.235 2.148 1.00 91.94 92 MET A CA 1
ATOM 699 C C . MET A 1 92 ? 5.861 0.772 1.743 1.00 91.94 92 MET A C 1
ATOM 701 O O . MET A 1 92 ? 6.439 0.504 0.690 1.00 91.94 92 MET A O 1
ATOM 705 N N . ALA A 1 93 ? 5.361 -0.177 2.540 1.00 89.25 93 ALA A N 1
ATOM 706 C CA . ALA A 1 93 ? 5.547 -1.608 2.308 1.00 89.25 93 ALA A CA 1
ATOM 707 C C . ALA A 1 93 ? 4.924 -2.085 0.982 1.00 89.25 93 ALA A C 1
ATOM 709 O O . ALA A 1 93 ? 5.538 -2.857 0.246 1.00 89.25 93 ALA A O 1
ATOM 710 N N . MET A 1 94 ? 3.736 -1.588 0.629 1.00 87.44 94 MET A N 1
ATOM 711 C CA . MET A 1 94 ? 3.060 -1.916 -0.632 1.00 87.44 94 MET A CA 1
ATOM 712 C C . MET A 1 94 ? 3.779 -1.331 -1.855 1.00 87.44 94 MET A C 1
ATOM 714 O O . MET A 1 94 ? 3.735 -1.919 -2.935 1.00 87.44 94 MET A O 1
ATOM 718 N N . ALA A 1 95 ? 4.471 -0.202 -1.695 1.00 87.44 95 ALA A N 1
ATOM 719 C CA . ALA A 1 95 ? 5.216 0.443 -2.771 1.00 87.44 95 ALA A CA 1
ATOM 720 C C . ALA A 1 95 ? 6.598 -0.178 -3.032 1.00 87.44 95 ALA A C 1
ATOM 722 O O . ALA A 1 95 ? 7.187 0.108 -4.072 1.00 87.44 95 ALA A O 1
ATOM 723 N N . VAL A 1 96 ? 7.106 -1.041 -2.139 1.00 87.88 96 VAL A N 1
ATOM 724 C CA . VAL A 1 96 ? 8.417 -1.707 -2.280 1.00 87.88 96 VAL A CA 1
ATOM 725 C C . VAL A 1 96 ? 8.546 -2.377 -3.640 1.00 87.88 96 VAL A C 1
ATOM 727 O O . VAL A 1 96 ? 9.459 -2.064 -4.395 1.00 87.88 96 VAL A O 1
ATOM 730 N N . ILE A 1 97 ? 7.632 -3.290 -3.969 1.00 88.25 97 ILE A N 1
ATOM 731 C CA . ILE A 1 97 ? 7.780 -4.122 -5.165 1.00 88.25 97 ILE A CA 1
ATOM 732 C C . ILE A 1 97 ? 7.697 -3.271 -6.439 1.00 88.25 97 ILE A C 1
ATOM 734 O O . ILE A 1 97 ? 8.651 -3.324 -7.219 1.00 88.25 97 ILE A O 1
ATOM 738 N N . PRO A 1 98 ? 6.655 -2.437 -6.647 1.00 83.94 98 PRO A N 1
ATOM 739 C CA . PRO A 1 98 ? 6.593 -1.557 -7.811 1.00 83.94 98 PRO A CA 1
ATOM 740 C C . PRO A 1 98 ? 7.813 -0.639 -7.930 1.00 83.94 98 PRO A C 1
ATOM 742 O O . PRO A 1 98 ? 8.410 -0.568 -9.003 1.00 83.94 98 PRO A O 1
ATOM 745 N N . ALA A 1 99 ? 8.243 0.000 -6.836 1.00 85.31 99 ALA A N 1
ATOM 746 C CA . ALA A 1 99 ? 9.382 0.912 -6.863 1.00 85.31 99 ALA A CA 1
ATOM 747 C C . ALA A 1 99 ? 10.688 0.179 -7.205 1.00 85.31 99 ALA A C 1
ATOM 749 O O . ALA A 1 99 ? 11.442 0.617 -8.071 1.00 85.31 99 ALA A O 1
ATOM 750 N N . PHE A 1 100 ? 10.941 -0.985 -6.605 1.00 85.75 100 PHE A N 1
ATOM 751 C CA . PHE A 1 100 ? 12.1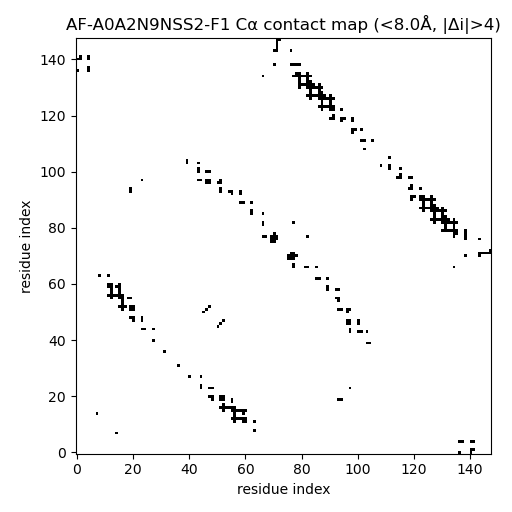87 -1.720 -6.823 1.00 85.75 100 PHE A CA 1
ATOM 752 C C . PHE A 1 100 ? 12.296 -2.296 -8.237 1.00 8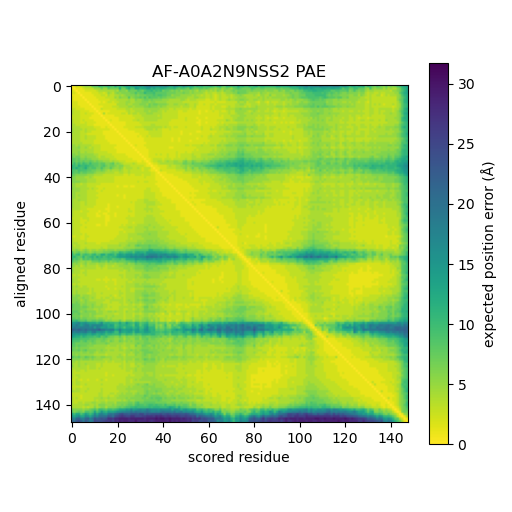5.75 100 PHE A C 1
ATOM 754 O O . PHE A 1 100 ? 13.410 -2.462 -8.739 1.00 85.75 100 PHE A O 1
ATOM 761 N N . THR A 1 101 ? 11.176 -2.509 -8.939 1.00 86.06 101 THR A N 1
ATOM 762 C CA . THR A 1 101 ? 11.230 -2.892 -10.358 1.00 86.06 101 THR A CA 1
ATOM 763 C C . THR A 1 101 ? 11.974 -1.865 -11.221 1.00 86.06 101 THR A C 1
ATOM 765 O O . THR A 1 101 ? 12.543 -2.231 -12.250 1.00 86.06 101 THR A O 1
ATOM 768 N N . HIS A 1 102 ? 12.069 -0.598 -10.792 1.00 83.88 102 HIS A N 1
ATOM 769 C CA . HIS A 1 102 ? 12.824 0.428 -11.511 1.00 83.88 102 HIS A CA 1
ATOM 770 C C . HIS A 1 102 ? 14.329 0.137 -11.596 1.00 83.88 102 HIS A C 1
ATOM 772 O O . HIS A 1 102 ? 14.958 0.600 -12.550 1.00 83.88 102 HIS A O 1
ATOM 778 N N . PHE A 1 103 ? 14.888 -0.671 -10.687 1.00 86.12 103 PHE A N 1
ATOM 779 C CA . PHE A 1 103 ? 16.288 -1.111 -10.741 1.00 86.12 103 PHE A CA 1
ATOM 780 C C . PHE A 1 103 ? 16.559 -2.175 -11.814 1.00 86.12 103 PHE A C 1
ATOM 782 O O . PHE A 1 103 ? 17.709 -2.392 -12.188 1.00 86.12 103 PHE A O 1
ATOM 789 N N . ILE A 1 104 ? 15.528 -2.830 -12.356 1.00 85.38 104 ILE A N 1
ATOM 790 C CA . ILE A 1 104 ? 15.703 -3.889 -13.356 1.00 85.38 104 ILE A CA 1
ATOM 791 C C . ILE A 1 104 ? 16.121 -3.262 -14.691 1.00 85.38 104 ILE A C 1
ATOM 793 O O . ILE A 1 104 ? 15.286 -2.689 -15.389 1.00 85.38 104 ILE A O 1
ATOM 797 N N . ALA A 1 105 ? 17.400 -3.376 -15.054 1.00 79.75 105 ALA A N 1
ATOM 798 C CA . ALA A 1 105 ? 17.998 -2.802 -16.267 1.00 79.75 105 ALA A CA 1
ATOM 799 C C . ALA A 1 105 ? 17.836 -1.269 -16.398 1.00 79.75 105 ALA A C 1
ATOM 801 O O . ALA A 1 105 ? 17.507 -0.751 -17.478 1.00 79.75 105 ALA A O 1
ATOM 802 N N . SER A 1 106 ? 18.029 -0.540 -15.290 1.00 76.75 106 SER A N 1
ATOM 803 C CA . SER A 1 106 ? 18.237 0.911 -15.329 1.00 76.75 106 SER A CA 1
ATOM 804 C C . SER A 1 106 ? 19.690 1.249 -15.676 1.00 76.75 106 SER A C 1
ATOM 806 O O . SER A 1 106 ? 20.624 0.680 -15.125 1.00 76.75 106 SER A O 1
ATOM 808 N N . ASN A 1 107 ? 19.881 2.210 -16.584 1.00 67.75 107 ASN A N 1
ATOM 809 C CA . ASN A 1 107 ? 21.208 2.626 -17.062 1.00 67.75 107 ASN A CA 1
ATOM 810 C C . ASN A 1 107 ? 21.861 3.712 -16.174 1.00 67.75 107 ASN A C 1
ATOM 812 O O . ASN A 1 107 ? 22.907 4.243 -16.525 1.00 67.75 107 ASN A O 1
ATOM 816 N N . GLY A 1 108 ? 21.247 4.061 -15.035 1.00 75.81 108 GLY A N 1
ATOM 817 C CA . GLY A 1 108 ? 21.733 5.087 -14.109 1.00 75.81 108 GLY A CA 1
ATOM 818 C C . GLY A 1 108 ? 21.192 4.869 -12.697 1.00 75.81 108 GLY A C 1
ATOM 819 O O . GLY A 1 108 ? 19.989 5.004 -12.448 1.00 75.81 108 GLY A O 1
ATOM 820 N N . MET A 1 109 ? 22.079 4.511 -11.765 1.00 78.12 109 MET A N 1
ATOM 821 C CA . MET A 1 109 ? 21.698 4.181 -10.388 1.00 78.12 109 MET A CA 1
ATOM 822 C C . MET A 1 109 ? 21.189 5.394 -9.610 1.00 78.12 109 MET A C 1
ATOM 824 O O . MET A 1 109 ? 20.219 5.258 -8.870 1.00 78.12 109 MET A O 1
ATOM 828 N N . ASP A 1 110 ? 21.783 6.573 -9.786 1.00 81.94 110 ASP A N 1
ATOM 829 C CA . ASP A 1 110 ? 21.464 7.721 -8.930 1.00 81.94 110 ASP A CA 1
ATOM 830 C C . ASP A 1 110 ? 20.086 8.317 -9.224 1.00 81.94 110 ASP A C 1
ATOM 832 O O . ASP A 1 110 ? 19.298 8.514 -8.301 1.00 81.94 110 ASP A O 1
ATOM 836 N N . GLY A 1 111 ? 19.718 8.464 -10.501 1.00 80.94 111 GLY A N 1
ATOM 837 C CA . GLY A 1 111 ? 18.351 8.848 -10.873 1.00 80.94 111 GLY A CA 1
ATOM 838 C C . GLY A 1 111 ? 17.306 7.818 -10.426 1.00 80.94 111 GLY A C 1
ATOM 839 O O . GLY A 1 111 ? 16.234 8.184 -9.945 1.00 80.94 111 GLY A O 1
ATOM 840 N N . THR A 1 112 ? 17.634 6.522 -10.510 1.00 84.44 112 THR A N 1
ATOM 841 C CA . THR A 1 112 ? 16.727 5.444 -10.078 1.00 84.44 112 THR A CA 1
ATOM 842 C C . THR A 1 112 ? 16.482 5.486 -8.570 1.00 84.44 112 THR A C 1
ATOM 844 O O . THR A 1 112 ? 15.335 5.391 -8.139 1.00 84.44 112 THR A O 1
ATOM 847 N N . LYS A 1 113 ? 17.532 5.677 -7.760 1.00 86.31 113 LYS A N 1
ATOM 848 C CA . LYS A 1 113 ? 17.414 5.783 -6.297 1.00 86.31 113 LYS A CA 1
ATOM 849 C C . LYS A 1 113 ? 16.497 6.933 -5.892 1.00 86.31 113 LYS A C 1
ATOM 851 O O . LYS A 1 113 ? 15.600 6.721 -5.082 1.00 86.31 113 LYS A O 1
ATOM 856 N N . THR A 1 114 ? 16.682 8.118 -6.477 1.00 87.00 114 THR A N 1
ATOM 857 C CA . THR A 1 114 ? 15.855 9.291 -6.160 1.00 87.00 114 THR A CA 1
ATOM 858 C C . THR A 1 114 ? 14.381 9.033 -6.458 1.00 87.00 114 THR A C 1
ATOM 860 O O . THR A 1 114 ? 13.529 9.325 -5.621 1.00 87.00 114 THR A O 1
ATOM 863 N N . ILE A 1 115 ? 14.074 8.416 -7.606 1.00 84.31 115 ILE A N 1
ATOM 864 C CA . ILE A 1 115 ? 12.700 8.044 -7.970 1.00 84.31 115 ILE A CA 1
ATOM 865 C C . ILE A 1 115 ? 12.118 7.049 -6.960 1.00 84.31 115 ILE A C 1
ATOM 867 O O . ILE A 1 115 ? 11.003 7.243 -6.484 1.00 84.31 115 ILE A O 1
ATOM 871 N N . VAL A 1 116 ? 12.870 6.007 -6.599 1.00 87.00 116 VAL A N 1
ATOM 872 C CA . VAL A 1 116 ? 12.412 4.984 -5.648 1.00 87.00 116 VAL A CA 1
ATOM 873 C C . VAL A 1 116 ? 12.131 5.584 -4.274 1.00 87.00 116 VAL A C 1
ATOM 875 O O . VAL A 1 116 ? 11.070 5.324 -3.713 1.00 87.00 116 VAL A O 1
ATOM 878 N N . ILE A 1 117 ? 13.033 6.425 -3.760 1.00 88.31 117 ILE A N 1
ATOM 879 C CA . ILE A 1 117 ? 12.862 7.114 -2.473 1.00 88.31 117 ILE A CA 1
ATOM 880 C C . ILE A 1 117 ? 11.620 8.011 -2.508 1.00 88.31 117 ILE A C 1
ATOM 882 O O . ILE A 1 117 ? 10.813 7.974 -1.578 1.00 88.31 117 ILE A O 1
ATOM 886 N N . ALA A 1 118 ? 11.431 8.772 -3.590 1.00 87.69 118 ALA A N 1
ATOM 887 C CA . ALA A 1 118 ? 10.267 9.635 -3.753 1.00 87.69 118 ALA A CA 1
ATOM 888 C C . ALA A 1 118 ? 8.957 8.829 -3.773 1.00 87.69 118 ALA A C 1
ATOM 890 O O . ALA A 1 118 ? 8.032 9.160 -3.033 1.00 87.69 118 ALA A O 1
ATOM 891 N N . ILE A 1 119 ? 8.890 7.741 -4.552 1.00 86.88 119 ILE A N 1
ATOM 892 C CA . ILE A 1 119 ? 7.717 6.852 -4.610 1.00 86.88 119 ILE A CA 1
ATOM 893 C C . ILE A 1 119 ? 7.403 6.285 -3.224 1.00 86.88 119 ILE A C 1
ATOM 895 O O . ILE A 1 119 ? 6.249 6.308 -2.803 1.00 86.88 119 ILE A O 1
ATOM 899 N N . TRP A 1 120 ? 8.419 5.810 -2.502 1.00 87.44 120 TRP A N 1
ATOM 900 C CA . TRP A 1 120 ? 8.257 5.266 -1.155 1.00 87.44 120 TRP A CA 1
ATOM 901 C C . TRP 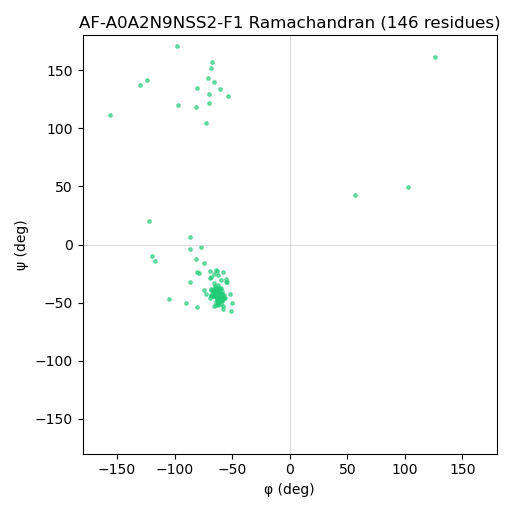A 1 120 ? 7.678 6.288 -0.180 1.00 87.44 120 TRP A C 1
ATOM 903 O O . TRP A 1 120 ? 6.724 5.984 0.536 1.00 87.44 120 TRP A O 1
ATOM 913 N N . PHE A 1 121 ? 8.226 7.504 -0.167 1.00 88.94 121 PHE A N 1
ATOM 914 C 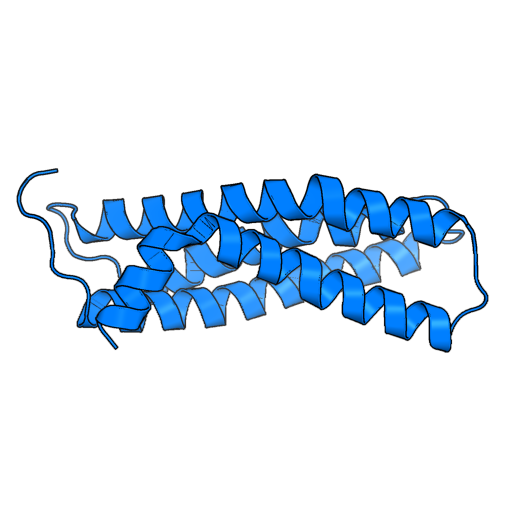CA . PHE A 1 121 ? 7.781 8.546 0.752 1.00 88.94 121 PHE A CA 1
ATOM 915 C C . PHE A 1 121 ? 6.363 9.028 0.424 1.00 88.94 121 PHE A C 1
ATOM 917 O O . PHE A 1 121 ? 5.523 9.134 1.317 1.00 88.94 121 PHE A O 1
ATOM 924 N N . ILE A 1 122 ? 6.060 9.234 -0.862 1.00 91.31 122 ILE A N 1
ATOM 925 C CA . ILE A 1 122 ? 4.724 9.622 -1.331 1.00 91.31 122 ILE A CA 1
ATOM 926 C C . ILE A 1 122 ? 3.697 8.536 -0.995 1.00 91.31 122 ILE A C 1
ATOM 928 O O . ILE A 1 122 ? 2.639 8.843 -0.445 1.00 91.31 122 ILE A O 1
ATOM 932 N N . ALA A 1 123 ? 4.008 7.266 -1.271 1.00 91.25 123 ALA A N 1
ATOM 933 C CA . ALA A 1 123 ? 3.126 6.149 -0.944 1.00 91.25 123 ALA A CA 1
ATOM 934 C C . ALA A 1 123 ? 2.880 6.048 0.563 1.00 91.25 123 ALA A C 1
ATOM 936 O O . ALA A 1 123 ? 1.757 5.784 0.990 1.00 91.25 123 ALA A O 1
ATOM 937 N N . GLY A 1 124 ? 3.907 6.325 1.367 1.00 93.69 124 GLY A N 1
ATOM 938 C CA . GLY A 1 124 ? 3.784 6.442 2.807 1.00 93.69 124 GLY A CA 1
ATOM 939 C C . GLY A 1 124 ? 2.810 7.544 3.238 1.00 93.69 124 GLY A C 1
ATOM 940 O O . GLY A 1 124 ? 1.895 7.274 4.012 1.00 93.69 124 GLY A O 1
ATOM 941 N N . ILE A 1 125 ? 2.954 8.766 2.721 1.00 95.44 125 ILE A N 1
ATOM 942 C CA . ILE A 1 125 ? 2.056 9.888 3.051 1.00 95.44 125 ILE A CA 1
ATOM 943 C C . ILE A 1 125 ? 0.611 9.574 2.650 1.00 95.44 125 ILE A C 1
ATOM 945 O O . ILE A 1 125 ? -0.308 9.749 3.450 1.00 95.44 125 ILE A O 1
ATOM 949 N N . ILE A 1 126 ? 0.401 9.075 1.429 1.00 93.62 126 ILE A N 1
ATOM 950 C CA . ILE A 1 126 ? -0.929 8.688 0.942 1.00 93.62 126 ILE A CA 1
ATOM 951 C C . ILE A 1 126 ? -1.513 7.589 1.836 1.00 93.62 126 ILE A C 1
ATOM 953 O O . ILE A 1 126 ? -2.671 7.674 2.248 1.00 93.62 126 ILE A O 1
ATOM 957 N N . GLY A 1 127 ? -0.699 6.594 2.190 1.00 93.94 127 GLY A N 1
ATOM 958 C CA . GLY A 1 127 ? -1.066 5.540 3.126 1.00 93.94 127 GLY A CA 1
ATOM 959 C C . GLY A 1 127 ? -1.490 6.093 4.485 1.00 93.94 127 GLY A C 1
ATOM 960 O O . GLY A 1 127 ? -2.520 5.676 5.010 1.00 93.94 127 GLY A O 1
ATOM 961 N N . ALA A 1 128 ? -0.767 7.076 5.027 1.00 96.12 128 ALA A N 1
ATOM 962 C CA . ALA A 1 128 ? -1.096 7.716 6.298 1.00 96.12 128 ALA A CA 1
ATOM 963 C C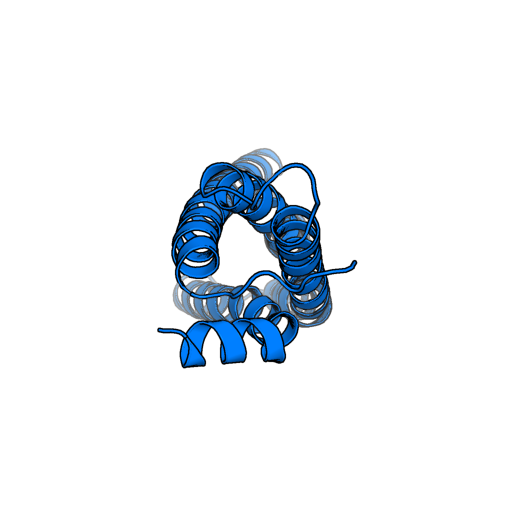 . ALA A 1 128 ? -2.449 8.441 6.251 1.00 96.12 128 ALA A C 1
ATOM 965 O O . ALA A 1 128 ? -3.268 8.293 7.157 1.00 96.12 128 ALA A O 1
ATOM 966 N N . ILE A 1 129 ? -2.717 9.178 5.169 1.00 96.06 129 ILE A N 1
ATOM 967 C CA . ILE A 1 129 ? -3.984 9.894 4.964 1.00 96.06 129 ILE A CA 1
ATOM 968 C C . ILE A 1 129 ? -5.152 8.906 4.866 1.00 96.06 129 ILE A C 1
ATOM 970 O O . ILE A 1 129 ? -6.177 9.084 5.533 1.00 96.06 129 ILE A O 1
ATOM 974 N N . ILE A 1 130 ? -5.001 7.845 4.068 1.00 93.19 130 ILE A N 1
ATOM 975 C CA . ILE A 1 130 ? -6.031 6.813 3.904 1.00 93.19 130 ILE A CA 1
ATOM 976 C C . ILE A 1 130 ? -6.254 6.081 5.229 1.00 93.19 130 ILE A C 1
ATOM 978 O O . ILE A 1 130 ? -7.390 5.960 5.682 1.00 93.19 130 ILE A O 1
ATOM 982 N N . GLY A 1 131 ? -5.181 5.633 5.880 1.00 92.88 131 GLY A N 1
ATOM 983 C CA . GLY A 1 131 ? -5.235 4.908 7.145 1.00 92.88 131 GLY A CA 1
ATOM 984 C C . GLY A 1 131 ? -5.841 5.734 8.277 1.00 92.88 131 GLY A C 1
ATOM 985 O O . GLY A 1 131 ? -6.684 5.228 9.015 1.00 92.88 131 GLY A O 1
ATOM 986 N N . GLY A 1 132 ? -5.496 7.019 8.380 1.00 93.62 132 GLY A N 1
ATOM 987 C CA . GLY A 1 132 ? -6.107 7.938 9.340 1.00 93.62 132 GLY A CA 1
ATOM 988 C C . GLY A 1 132 ? -7.597 8.136 9.066 1.00 93.62 132 GLY A C 1
ATOM 989 O O . GLY A 1 132 ? -8.415 8.035 9.980 1.00 93.62 132 GLY A O 1
ATOM 990 N N . SER A 1 133 ? -7.975 8.317 7.797 1.00 93.06 133 SER A N 1
ATOM 991 C CA . SER A 1 133 ? -9.382 8.443 7.390 1.00 93.06 133 SER A CA 1
ATOM 992 C C . SER A 1 133 ? -10.186 7.184 7.733 1.00 93.06 133 SER A C 1
ATOM 994 O O . SER A 1 133 ? -11.266 7.271 8.318 1.00 93.06 133 SER A O 1
ATOM 996 N N . LEU A 1 134 ? -9.644 6.002 7.430 1.00 90.44 134 LEU A N 1
ATOM 997 C CA . LEU A 1 134 ? -10.253 4.718 7.775 1.00 90.44 134 LEU A CA 1
ATOM 998 C C . LEU A 1 134 ? -10.314 4.499 9.287 1.00 90.44 134 LEU A C 1
ATOM 1000 O O . LEU A 1 134 ? -11.330 4.014 9.771 1.00 90.44 134 LEU A O 1
ATOM 1004 N N . GLY A 1 135 ? -9.282 4.892 10.035 1.00 90.88 135 GLY A N 1
ATOM 1005 C CA . GLY A 1 135 ? -9.262 4.832 11.496 1.00 90.88 135 GLY A CA 1
ATOM 1006 C C . GLY A 1 135 ? -10.318 5.739 12.130 1.00 90.88 135 GLY A C 1
ATOM 1007 O O . GLY A 1 135 ? -11.028 5.312 13.034 1.00 90.88 135 GLY A O 1
ATOM 1008 N N . PHE A 1 136 ? -10.499 6.959 11.614 1.00 92.56 136 PHE A N 1
ATOM 1009 C CA . PHE A 1 136 ? -11.553 7.878 12.057 1.00 92.56 136 PHE A CA 1
ATOM 1010 C C . PHE A 1 136 ? -12.954 7.312 11.812 1.00 92.56 136 PHE A C 1
ATOM 1012 O O . PHE A 1 136 ? -13.797 7.296 12.710 1.00 92.56 136 PHE A O 1
ATOM 1019 N N . VAL A 1 137 ? -13.203 6.815 10.599 1.00 90.56 137 VAL A N 1
ATOM 1020 C CA . VAL A 1 137 ? -14.496 6.222 10.241 1.00 90.56 137 VAL A CA 1
ATOM 1021 C C . VAL A 1 137 ? -14.723 4.923 11.026 1.00 90.56 137 VAL A C 1
ATOM 1023 O O . VAL A 1 137 ? -15.803 4.720 11.576 1.00 90.56 137 VAL A O 1
ATOM 1026 N N . GLY A 1 138 ? -13.711 4.064 11.134 1.00 87.50 138 GLY A N 1
ATOM 1027 C CA . GLY A 1 138 ? -13.760 2.810 11.883 1.00 87.50 138 GLY A CA 1
ATOM 1028 C C . GLY A 1 138 ? -14.068 3.036 13.359 1.00 87.50 138 GLY A C 1
ATOM 1029 O O . GLY A 1 138 ? -14.989 2.416 13.881 1.00 87.50 138 GLY A O 1
ATOM 1030 N N . ALA A 1 139 ? -13.392 3.989 14.005 1.00 88.00 139 ALA A N 1
ATOM 1031 C CA . ALA A 1 139 ? -13.623 4.318 15.411 1.00 88.00 139 ALA A CA 1
ATOM 1032 C C . ALA A 1 139 ? -15.064 4.781 15.687 1.00 88.00 139 ALA A C 1
ATOM 1034 O O . ALA A 1 139 ? -15.584 4.551 16.776 1.00 88.00 139 ALA A O 1
ATOM 1035 N N . LYS A 1 140 ? -15.717 5.415 14.703 1.00 88.12 140 LYS A N 1
ATOM 1036 C CA . LYS A 1 140 ? -17.087 5.931 14.825 1.00 88.12 140 LYS A CA 1
ATOM 1037 C C . LYS A 1 140 ? -18.173 4.902 14.499 1.00 88.12 140 LYS A C 1
ATOM 1039 O O . LYS A 1 140 ? -19.273 5.004 15.036 1.00 88.12 140 LYS A O 1
ATOM 1044 N N . TYR A 1 141 ? -17.913 3.972 13.578 1.00 87.44 141 TYR A N 1
ATOM 1045 C CA . TYR A 1 141 ? -18.957 3.118 12.993 1.00 87.44 141 TYR A CA 1
ATOM 1046 C C . TYR A 1 141 ? -18.772 1.612 13.223 1.00 87.44 141 TYR A C 1
ATOM 1048 O O . TYR A 1 141 ? -19.698 0.858 12.913 1.00 87.44 141 TYR A O 1
ATOM 1056 N N . LEU A 1 142 ? -17.622 1.165 13.742 1.00 85.62 142 LEU A N 1
ATOM 1057 C CA . LEU A 1 142 ? -17.396 -0.230 14.121 1.00 85.62 142 LEU A CA 1
ATOM 1058 C C . LEU A 1 142 ? -17.627 -0.421 15.619 1.00 85.62 142 LEU A C 1
ATOM 1060 O O . LEU A 1 142 ? -16.929 0.162 16.454 1.00 85.62 142 LEU A O 1
ATOM 1064 N N . ASP A 1 143 ? -18.587 -1.286 15.939 1.00 82.38 143 ASP A N 1
ATOM 1065 C CA . ASP A 1 143 ? -18.886 -1.67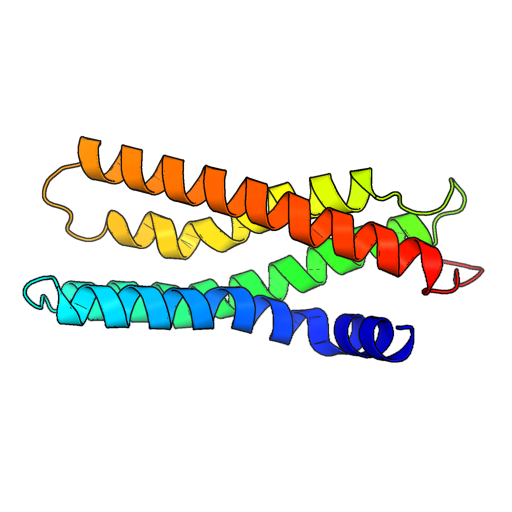4 17.313 1.00 82.38 143 ASP A CA 1
ATOM 1066 C C . ASP A 1 143 ? -17.705 -2.457 17.906 1.00 82.38 143 ASP A C 1
ATOM 1068 O O . ASP A 1 143 ? -17.096 -3.298 17.235 1.00 82.38 143 ASP A O 1
ATOM 1072 N N . ARG A 1 144 ? -17.390 -2.203 19.181 1.00 77.12 144 ARG A N 1
ATOM 1073 C CA . ARG A 1 144 ? -16.414 -3.017 19.915 1.00 77.12 144 ARG A CA 1
ATOM 1074 C C . ARG A 1 144 ? -17.033 -4.384 20.163 1.00 77.12 144 ARG A C 1
ATOM 1076 O O . ARG A 1 144 ? -18.148 -4.471 20.676 1.00 77.12 144 ARG A O 1
ATOM 1083 N N . ARG A 1 145 ? -16.315 -5.452 19.825 1.00 68.81 145 ARG A N 1
ATOM 1084 C CA . ARG A 1 145 ? -16.718 -6.796 20.245 1.00 68.81 145 ARG A CA 1
ATOM 1085 C C . ARG A 1 145 ? -16.248 -7.003 21.686 1.00 68.81 145 ARG A C 1
ATOM 1087 O O . ARG A 1 145 ? -15.043 -6.926 21.920 1.00 68.81 145 ARG A O 1
ATOM 1094 N N . PRO A 1 146 ? -17.149 -7.234 22.655 1.00 50.81 146 PRO A N 1
ATOM 1095 C CA . PRO A 1 146 ? -16.731 -7.580 24.005 1.00 50.81 146 PRO A CA 1
ATOM 1096 C C . PRO A 1 146 ? -16.143 -9.001 23.996 1.00 50.81 146 PRO A C 1
ATOM 1098 O O . PRO A 1 146 ? -16.832 -9.939 23.605 1.00 50.81 146 PRO A O 1
ATOM 1101 N N . GLY A 1 147 ? -14.880 -9.156 24.413 1.00 50.25 147 GLY A N 1
ATOM 1102 C CA . GLY A 1 147 ? -14.280 -10.465 24.726 1.00 50.25 147 GLY A CA 1
ATOM 1103 C C . GLY A 1 147 ? -13.334 -11.076 23.684 1.00 50.25 147 GLY A C 1
ATOM 1104 O O . GLY A 1 147 ? -13.497 -12.245 23.347 1.00 50.25 147 GLY A O 1
ATOM 1105 N N . GLY A 1 148 ? -12.357 -10.313 23.185 1.00 41.66 148 GLY A N 1
ATOM 1106 C CA . GLY A 1 148 ? -11.151 -10.895 22.576 1.00 41.66 148 GLY A CA 1
ATOM 1107 C C . GLY A 1 148 ? -10.130 -11.274 23.637 1.00 41.66 148 GLY A C 1
ATOM 1108 O O . GLY A 1 148 ? -9.937 -10.436 24.547 1.00 41.66 148 GLY A O 1
#

Sequence (148 aa):
MKKLCDLYVAKAGLIGALYCVIPTLVGFAVMFCVVPFRQVYLYRLAIAVFVGGPVAAYLNRFGLSLWLSKHNSPHGPATVLDGALIGWFLGMAMAVIPAFTHFIASNGMDGTKTIVIAIWFIAGIIGAIIGGSLGFVGAKYLDRRPGG

Solvent-accessible surface area (backbone atoms only — not comparable to full-atom values): 7468 Å² total; per-residue (Å²): 109,50,71,57,52,53,48,45,68,77,38,29,35,60,53,22,19,47,67,42,35,52,59,48,52,52,52,51,54,53,45,61,75,76,42,87,85,55,76,64,55,56,55,36,50,48,46,27,40,72,50,20,12,58,51,17,13,52,48,38,38,49,47,51,49,54,46,50,54,40,32,40,37,93,92,41,66,44,42,36,64,54,21,19,53,46,17,21,53,45,20,28,60,44,36,45,47,51,40,54,36,55,66,65,88,52,98,47,69,68,69,45,49,56,50,34,54,49,51,30,53,53,32,15,52,53,20,19,56,51,21,20,53,49,20,46,50,42,60,74,54,54,79,71,58,89,85,121

Mean predicted aligned error: 5.02 Å

Secondary structure (DSSP, 8-state):
-HHHHHHHHHHHHHHHHHHHHHHHHHHHHHHHHHS---THHHHHHHHIIIIIHHHHHHHHHHHHHHHHHHHTSTT-PPPHHHHHHHHHHHHHHHHHHHHHGGGTT-S-HHHHHHHHHHHHHHHHHHHHHHHHHHHHHHHHHSPPPS--

Nearest PDB structures (foldseek):
  7um6-assembly1_A  TM=3.019E-01  e=2.677E+00  Homo sapiens
  8x61-assembly1_C  TM=3.293E-01  e=3.920E+00  Escherichia coli K-12